Protein AF-A0A7U9T1R0-F1 (afdb_monomer_lite)

Foldseek 3Di:
DPDCPPAAEDAAEQEAQVVLVVCCVPCPPVHVYYHRYNHAYPVRC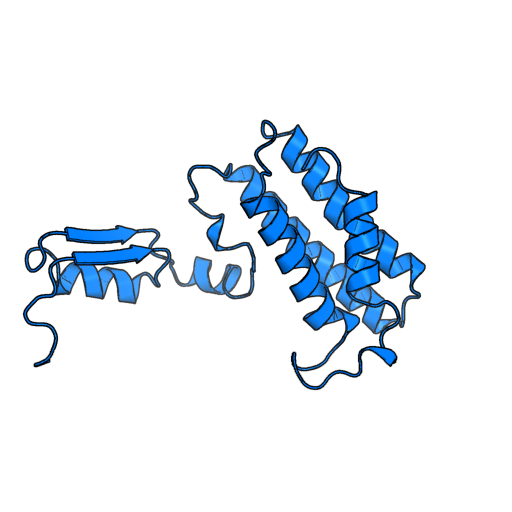VLPVPPLLSVLCPDPLHPNVLSVQLSVLLVVLLVLLQVCVVVVHAPVSNLVSLLVSLVSVQVSCVVPVNSCDPVNVVSSLVSVVSSCVVRFQPDDPPDGDQVPGNDHSVVSVVSSVVRHDPD

Structure (mmCIF, N/CA/C/O backbone):
data_AF-A0A7U9T1R0-F1
#
_entry.id   AF-A0A7U9T1R0-F1
#
loop_
_atom_site.group_PDB
_atom_site.id
_atom_site.type_symbol
_atom_site.label_atom_id
_atom_site.label_alt_id
_atom_site.label_comp_id
_atom_site.label_asym_id
_atom_site.label_entity_id
_atom_site.label_seq_id
_atom_site.pdbx_PDB_ins_code
_atom_site.Cartn_x
_atom_site.Cartn_y
_atom_site.Cartn_z
_atom_site.occupancy
_atom_site.B_iso_or_equiv
_atom_site.auth_seq_id
_atom_site.auth_comp_id
_atom_site.auth_asym_id
_atom_site.auth_atom_id
_atom_site.pdbx_PDB_model_num
ATOM 1 N N . MET A 1 1 ? -4.076 -14.160 36.388 1.00 47.41 1 MET A N 1
ATOM 2 C CA . MET A 1 1 ? -3.683 -12.812 35.921 1.00 47.41 1 MET A CA 1
ATOM 3 C C . MET A 1 1 ? -3.432 -11.933 37.137 1.00 47.41 1 MET A C 1
ATOM 5 O O . MET A 1 1 ? -4.087 -10.920 37.335 1.00 47.41 1 MET A O 1
ATOM 9 N N . GLU A 1 2 ? -2.493 -12.365 37.973 1.00 50.97 2 GLU A N 1
ATOM 10 C CA . GLU A 1 2 ? -1.798 -11.488 38.911 1.00 50.97 2 GLU A CA 1
ATOM 11 C C . GLU A 1 2 ? -0.694 -10.821 38.081 1.00 50.97 2 GLU A C 1
ATOM 13 O O . GLU A 1 2 ? 0.053 -11.536 37.415 1.00 50.97 2 GLU A O 1
ATOM 18 N N . GLY A 1 3 ? -0.642 -9.488 38.005 1.00 66.12 3 GLY A N 1
ATOM 19 C CA . GLY A 1 3 ? 0.483 -8.823 37.329 1.00 66.12 3 GLY A CA 1
ATOM 20 C C . GLY A 1 3 ? 0.263 -7.397 36.831 1.00 66.12 3 GLY A C 1
ATOM 21 O O . GLY A 1 3 ? 1.238 -6.699 36.601 1.00 66.12 3 GLY A O 1
ATOM 22 N N . LEU A 1 4 ? -0.981 -6.932 36.686 1.00 79.56 4 LEU A N 1
ATOM 23 C CA . LEU A 1 4 ? -1.275 -5.592 36.156 1.00 79.56 4 LEU A CA 1
ATOM 24 C C . LEU A 1 4 ? -2.296 -4.855 37.036 1.00 79.56 4 LEU A C 1
ATOM 26 O O . LEU A 1 4 ? -3.337 -4.414 36.559 1.00 79.56 4 LEU A O 1
ATOM 30 N N . GLN A 1 5 ? -2.022 -4.768 38.343 1.00 79.62 5 GLN A N 1
ATOM 31 C CA . GLN A 1 5 ? -2.931 -4.142 39.321 1.00 79.62 5 GLN A CA 1
ATOM 32 C C . GLN A 1 5 ? -3.170 -2.645 39.055 1.00 79.62 5 GLN A C 1
ATOM 34 O O . GLN A 1 5 ? -4.224 -2.130 39.407 1.00 79.62 5 GLN A O 1
ATOM 39 N N . GLU A 1 6 ? -2.235 -1.985 38.368 1.00 88.44 6 GLU A N 1
ATOM 40 C CA . GLU A 1 6 ? -2.309 -0.560 38.022 1.00 88.44 6 GLU A CA 1
ATOM 41 C C . GLU A 1 6 ? -2.689 -0.298 36.556 1.00 88.44 6 GLU A C 1
ATOM 43 O O . GLU A 1 6 ? -2.543 0.822 36.071 1.00 88.44 6 GLU A O 1
ATOM 48 N N . LEU A 1 7 ? -3.165 -1.304 35.809 1.00 90.44 7 LEU A N 1
ATOM 49 C CA . LEU A 1 7 ? -3.621 -1.072 34.437 1.00 90.44 7 LEU A CA 1
ATOM 50 C C . LEU A 1 7 ? -4.899 -0.227 34.450 1.00 90.44 7 LEU A C 1
ATOM 52 O O . LEU A 1 7 ? -5.969 -0.709 34.817 1.00 90.44 7 LEU A O 1
ATOM 56 N N . ARG A 1 8 ? -4.776 1.033 34.031 1.00 92.81 8 ARG A N 1
ATOM 57 C CA . ARG A 1 8 ? -5.892 1.986 33.938 1.00 92.81 8 ARG A CA 1
ATOM 58 C C . ARG A 1 8 ? -6.450 2.116 32.533 1.00 92.81 8 ARG A C 1
ATOM 60 O O . ARG A 1 8 ? -7.628 2.414 32.380 1.00 92.81 8 ARG A O 1
ATOM 67 N N . GLU A 1 9 ? -5.625 1.894 31.515 1.00 94.81 9 GLU A N 1
ATOM 68 C CA . GLU A 1 9 ? -5.988 2.208 30.139 1.00 94.81 9 GLU A CA 1
ATOM 69 C C . GLU A 1 9 ? -5.506 1.143 29.158 1.00 94.81 9 GLU A C 1
ATOM 71 O O . GLU A 1 9 ? -4.419 0.587 29.304 1.00 94.81 9 GLU A O 1
ATOM 76 N N . LEU A 1 10 ? -6.326 0.876 28.144 1.00 94.50 10 LEU A N 1
ATOM 77 C CA . LEU A 1 10 ? -5.974 0.056 26.991 1.00 94.50 10 LEU A CA 1
ATOM 78 C C . LEU A 1 10 ? -6.423 0.761 25.715 1.00 94.50 10 LEU A C 1
ATOM 80 O O . LEU A 1 10 ? -7.573 1.202 25.627 1.00 94.50 10 LEU A O 1
ATOM 84 N N . ASP A 1 11 ? -5.532 0.803 24.730 1.00 95.06 11 ASP A N 1
ATOM 85 C CA . ASP A 1 11 ? -5.816 1.289 23.386 1.00 95.06 11 ASP A CA 1
ATOM 86 C C . ASP A 1 11 ? -5.390 0.239 22.362 1.00 95.06 11 ASP A C 1
ATOM 88 O O . ASP A 1 11 ? -4.271 -0.276 22.401 1.00 95.06 11 ASP A O 1
ATOM 92 N N . PHE A 1 12 ? -6.324 -0.128 21.495 1.00 95.38 12 PHE A N 1
ATOM 93 C CA . PHE A 1 12 ? -6.137 -1.119 20.453 1.00 95.38 12 PHE A CA 1
ATOM 94 C C . PHE A 1 12 ? -6.740 -0.598 19.161 1.00 95.38 12 PHE A C 1
ATOM 96 O O . PHE A 1 12 ? -7.958 -0.441 19.058 1.00 95.38 12 PHE A O 1
ATOM 103 N N . ASP A 1 13 ? -5.892 -0.453 18.155 1.00 92.69 13 ASP A N 1
ATOM 104 C CA . ASP A 1 13 ? -6.306 -0.088 16.813 1.00 92.69 13 ASP A CA 1
ATOM 105 C C . ASP A 1 13 ? -6.116 -1.248 15.828 1.00 92.69 13 ASP A C 1
ATOM 107 O O . ASP A 1 13 ? -5.230 -2.090 15.988 1.00 92.69 13 ASP A O 1
ATOM 111 N N . SER A 1 14 ? -6.976 -1.307 14.809 1.00 92.50 14 SER A N 1
ATOM 112 C CA . SER A 1 14 ? -6.876 -2.246 13.684 1.00 92.50 14 SER A CA 1
ATOM 113 C C . SER A 1 14 ? -6.782 -3.727 14.098 1.00 92.50 14 SER A C 1
ATOM 115 O O . SER A 1 14 ? -6.029 -4.522 13.531 1.00 92.50 14 SER A O 1
ATOM 117 N N . VAL A 1 15 ? -7.570 -4.134 15.099 1.00 93.44 15 VAL A N 1
ATOM 118 C CA . VAL A 1 15 ? -7.552 -5.508 15.633 1.00 93.44 15 VAL A CA 1
ATOM 119 C C . VAL A 1 15 ? -8.561 -6.434 14.944 1.00 93.44 15 VAL A C 1
ATOM 121 O O . VAL A 1 15 ? -9.637 -5.979 14.541 1.00 93.44 15 VAL A O 1
ATOM 124 N N . PRO A 1 16 ? -8.299 -7.758 14.873 1.00 95.75 16 PRO A N 1
ATOM 125 C CA . PRO A 1 16 ? -9.296 -8.727 14.428 1.00 95.75 16 PRO A CA 1
ATOM 126 C C . PRO A 1 16 ? -10.601 -8.588 15.213 1.00 95.75 16 PRO A C 1
ATOM 128 O O . PRO A 1 16 ? -10.599 -8.479 16.443 1.00 95.75 16 PRO A O 1
ATOM 131 N N . LYS A 1 17 ? -11.731 -8.604 14.506 1.00 96.88 17 LYS A N 1
ATOM 132 C CA . LYS A 1 17 ? -13.056 -8.313 15.064 1.00 96.88 17 LYS A CA 1
ATOM 133 C C . LYS A 1 17 ? -13.381 -9.190 16.266 1.00 96.88 17 LYS A C 1
ATOM 135 O O . LYS A 1 17 ? -13.875 -8.683 17.269 1.00 96.88 17 LYS A O 1
ATOM 140 N N . GLU A 1 18 ? -13.088 -10.483 16.197 1.00 96.62 18 GLU A N 1
ATOM 141 C CA . GLU A 1 18 ? -13.317 -11.419 17.295 1.00 96.62 18 GLU A CA 1
ATOM 142 C C . GLU A 1 18 ? -12.493 -11.051 18.540 1.00 96.62 18 GLU A C 1
ATOM 144 O O . GLU A 1 18 ? -13.038 -11.022 19.645 1.00 96.62 18 GLU A O 1
ATOM 149 N N . ALA A 1 19 ? -11.217 -10.691 18.363 1.00 96.00 19 ALA A N 1
ATOM 150 C CA . ALA A 1 19 ? -10.345 -10.246 19.449 1.00 96.00 19 ALA A CA 1
ATOM 151 C C . ALA A 1 19 ? -10.816 -8.912 20.048 1.00 96.00 19 ALA A C 1
ATOM 153 O O . ALA A 1 19 ? -10.921 -8.778 21.266 1.00 96.00 19 ALA A O 1
ATOM 154 N N . GLY A 1 20 ? -11.186 -7.939 19.216 1.00 96.75 20 GLY A N 1
ATOM 155 C CA . GLY A 1 20 ? -11.676 -6.653 19.703 1.00 96.75 20 GLY A CA 1
ATOM 156 C C . GLY A 1 20 ? -13.032 -6.744 20.412 1.00 96.75 20 GLY A C 1
ATOM 157 O O . GLY A 1 20 ? -13.245 -6.088 21.432 1.00 96.75 20 GLY A O 1
ATOM 158 N N . LEU A 1 21 ? -13.944 -7.606 19.949 1.00 97.31 21 LEU A N 1
ATOM 159 C CA . LEU A 1 21 ? -15.196 -7.891 20.662 1.00 97.31 21 LEU A CA 1
ATOM 160 C C . LEU A 1 21 ? -14.942 -8.598 21.996 1.00 97.31 21 LEU A C 1
ATOM 162 O O . LEU A 1 21 ? -15.602 -8.282 22.989 1.00 97.31 21 LEU A O 1
ATOM 166 N N . TYR A 1 22 ? -13.969 -9.511 22.042 1.00 96.69 22 TYR A N 1
ATOM 167 C CA . TYR A 1 22 ? -13.518 -10.114 23.290 1.00 96.69 22 TYR A CA 1
ATOM 168 C C . TYR A 1 22 ? -12.997 -9.041 24.256 1.00 96.69 22 TYR A C 1
ATOM 170 O O . TYR A 1 22 ? -13.457 -8.995 25.397 1.00 96.69 22 TYR A O 1
ATOM 178 N N . LEU A 1 23 ? -12.125 -8.133 23.807 1.00 94.88 23 LEU A N 1
ATOM 179 C CA . LEU A 1 23 ? -11.596 -7.041 24.630 1.00 94.88 23 LEU A CA 1
ATOM 180 C C . LEU A 1 23 ? -12.720 -6.154 25.181 1.00 94.88 23 LEU A C 1
ATOM 182 O O . LEU A 1 23 ? -12.820 -5.970 26.395 1.00 94.88 23 LEU A O 1
ATOM 186 N N . LYS A 1 24 ? -13.631 -5.693 24.313 1.00 95.31 24 LYS A N 1
ATOM 187 C CA . LYS A 1 24 ? -14.799 -4.892 24.717 1.00 95.31 24 LYS A CA 1
ATOM 188 C C . LYS A 1 24 ? -15.661 -5.620 25.747 1.00 95.31 24 LYS A C 1
ATOM 190 O O . LYS A 1 24 ? -16.091 -5.007 26.717 1.00 95.31 24 LYS A O 1
ATOM 195 N N . LYS A 1 25 ? -15.906 -6.922 25.579 1.00 95.81 25 LYS A N 1
ATOM 196 C CA . LYS A 1 25 ? -16.718 -7.706 26.522 1.00 95.81 25 LYS A CA 1
ATOM 197 C C . LYS A 1 25 ? -16.049 -7.858 27.892 1.00 95.81 25 LYS A C 1
ATOM 199 O O . LYS A 1 25 ? -16.746 -7.830 28.901 1.00 95.81 25 LYS A O 1
ATOM 204 N N . HIS A 1 26 ? -14.732 -8.050 27.931 1.00 92.94 26 HIS A N 1
ATOM 205 C CA . HIS A 1 26 ? -14.025 -8.396 29.167 1.00 92.94 26 HIS A CA 1
ATOM 206 C C . HIS A 1 26 ? -13.529 -7.185 29.958 1.00 92.94 26 HIS A C 1
ATOM 208 O O . HIS A 1 26 ? -13.426 -7.291 31.177 1.00 92.94 26 HIS A O 1
ATOM 214 N N . TRP A 1 27 ? -13.247 -6.058 29.300 1.00 91.62 27 TRP A N 1
ATOM 215 C CA . TRP A 1 27 ? -12.590 -4.903 29.926 1.00 91.62 27 TRP A CA 1
ATOM 216 C C . TRP A 1 27 ? -13.464 -3.653 30.030 1.00 91.62 27 TRP A C 1
ATOM 218 O O . TRP A 1 27 ? -13.114 -2.722 30.754 1.00 91.62 27 TRP A O 1
ATOM 228 N N . LYS A 1 28 ? -14.621 -3.613 29.356 1.00 90.50 28 LYS A N 1
ATOM 229 C CA . LYS A 1 28 ? -15.542 -2.475 29.462 1.00 90.50 28 LYS A CA 1
ATOM 230 C C . LYS A 1 28 ? -15.982 -2.275 30.916 1.00 90.50 28 LYS A C 1
ATOM 232 O O . LYS A 1 28 ? -16.495 -3.199 31.543 1.00 90.50 28 LYS A O 1
ATOM 237 N N . GLY A 1 29 ? -15.785 -1.059 31.427 1.00 90.69 29 GLY A N 1
ATOM 238 C CA . GLY A 1 29 ? -16.102 -0.685 32.809 1.00 90.69 29 GLY A CA 1
ATOM 239 C C . GLY A 1 29 ? -15.108 -1.188 33.864 1.00 90.69 29 GLY A C 1
ATOM 240 O O . GLY A 1 29 ? -15.390 -1.051 35.048 1.00 90.69 29 GLY A O 1
ATOM 241 N N . ARG A 1 30 ? -13.974 -1.782 33.458 1.00 91.44 30 ARG A N 1
ATOM 242 C CA . ARG A 1 30 ? -12.892 -2.230 34.360 1.00 91.44 30 ARG A CA 1
ATOM 243 C C . ARG A 1 30 ? -11.630 -1.367 34.288 1.00 91.44 30 ARG A C 1
ATOM 245 O O . ARG A 1 30 ? -10.691 -1.621 35.030 1.00 91.44 30 ARG A O 1
ATOM 252 N N . LEU A 1 31 ? -11.610 -0.417 33.361 1.00 92.38 31 LEU A N 1
ATOM 253 C CA . LEU A 1 31 ? -10.507 0.482 33.049 1.00 92.38 31 LEU A CA 1
ATOM 254 C C . LEU A 1 31 ? -11.056 1.906 33.028 1.00 92.38 31 LEU A C 1
ATOM 256 O O . LEU A 1 31 ? -12.227 2.098 32.682 1.00 92.38 31 LEU A O 1
ATOM 260 N N . ASP A 1 32 ? -10.206 2.878 33.333 1.00 94.75 32 ASP A N 1
ATOM 261 C CA . ASP A 1 32 ? -10.521 4.300 33.207 1.00 94.75 32 ASP A CA 1
ATOM 262 C C . ASP A 1 32 ? -10.746 4.653 31.728 1.00 94.75 32 ASP A C 1
ATOM 264 O O . ASP A 1 32 ? -11.680 5.384 31.390 1.00 94.75 32 ASP A O 1
ATOM 268 N N . ARG A 1 33 ? -9.958 4.046 30.823 1.00 95.00 33 ARG A N 1
ATOM 269 C CA . ARG A 1 33 ? -10.129 4.176 29.370 1.00 95.00 33 ARG A CA 1
ATOM 270 C C . ARG A 1 33 ? -9.955 2.847 28.641 1.00 95.00 33 ARG A C 1
ATOM 272 O O . ARG A 1 33 ? -8.966 2.143 28.810 1.00 95.00 33 ARG A O 1
ATOM 279 N N . LEU A 1 34 ? -10.911 2.528 27.774 1.00 95.75 34 LEU A N 1
ATOM 280 C CA . LEU A 1 34 ? -10.807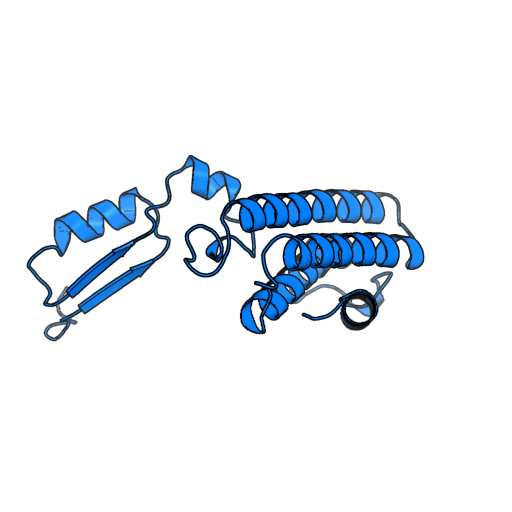 1.421 26.826 1.00 95.75 34 LEU A CA 1
ATOM 281 C C . LEU A 1 34 ? -11.140 1.927 25.424 1.00 95.75 34 LEU A C 1
ATOM 283 O O . LEU A 1 34 ? -12.305 2.201 25.130 1.00 95.75 34 LEU A O 1
ATOM 287 N N . SER A 1 35 ? -10.126 1.995 24.569 1.00 95.75 35 SER A N 1
ATOM 288 C CA . SER A 1 35 ? -10.265 2.250 23.140 1.00 95.75 35 SER A CA 1
ATOM 289 C C . SER A 1 35 ? -10.020 0.954 22.372 1.00 95.75 35 SER A C 1
ATOM 291 O O . SER A 1 35 ? -9.050 0.238 22.607 1.00 95.75 35 SER A O 1
ATOM 293 N N . VAL A 1 36 ? -10.977 0.599 21.515 1.00 95.88 36 VAL A N 1
ATOM 294 C CA . VAL A 1 36 ? -10.867 -0.540 20.598 1.00 95.88 36 VAL A CA 1
ATOM 295 C C . VAL A 1 36 ? -11.547 -0.143 19.289 1.00 95.88 36 VAL A C 1
ATOM 297 O O . VAL A 1 36 ? -12.784 -0.229 19.159 1.00 95.88 36 VAL A O 1
ATOM 300 N N . THR A 1 37 ? -10.736 0.313 18.345 1.00 92.81 37 THR A N 1
ATOM 301 C CA . THR A 1 37 ? -11.121 0.912 17.062 1.00 92.81 37 THR A CA 1
ATOM 302 C C . THR A 1 37 ? -10.769 -0.006 15.892 1.00 92.81 37 THR A C 1
ATOM 304 O O . THR A 1 37 ? -10.106 -1.030 16.055 1.00 92.81 37 THR A O 1
ATOM 307 N N . HIS A 1 38 ? -11.331 0.299 14.718 1.00 92.12 38 HIS A N 1
ATOM 308 C CA . HIS A 1 38 ? -11.064 -0.409 13.461 1.00 92.12 38 HIS A CA 1
ATOM 309 C C . HIS A 1 38 ? -11.119 -1.946 13.560 1.00 92.12 38 HIS A C 1
ATOM 311 O O . HIS A 1 38 ? -10.178 -2.652 13.208 1.00 92.12 38 HIS A O 1
ATOM 317 N N . LEU A 1 39 ? -12.251 -2.489 14.029 1.00 95.50 39 LEU A N 1
ATOM 318 C CA . LEU A 1 39 ? -12.459 -3.940 14.106 1.00 95.50 39 LEU A CA 1
ATOM 319 C C . LEU A 1 39 ? -12.435 -4.577 12.707 1.00 95.50 39 LEU A C 1
ATOM 321 O O . LEU A 1 39 ? -13.377 -4.415 11.930 1.00 95.50 39 LEU A O 1
ATOM 325 N N . ARG A 1 40 ? -11.387 -5.348 12.413 1.00 95.62 40 ARG A N 1
ATOM 326 C CA . ARG A 1 40 ? -11.145 -5.959 11.101 1.00 95.62 40 ARG A CA 1
ATOM 327 C C . ARG A 1 40 ? -11.801 -7.329 10.998 1.00 95.62 40 ARG A C 1
ATOM 329 O O . ARG A 1 40 ? -11.466 -8.245 11.747 1.00 95.62 40 ARG A O 1
ATOM 336 N N . ASP A 1 41 ? -12.757 -7.483 10.088 1.00 96.25 41 ASP A N 1
ATOM 337 C CA . ASP A 1 41 ? -13.378 -8.784 9.836 1.00 96.25 41 ASP A CA 1
ATOM 338 C C . ASP A 1 41 ? -12.487 -9.713 8.990 1.00 96.25 41 ASP A C 1
ATOM 340 O O . ASP A 1 41 ? -11.431 -9.327 8.485 1.00 96.25 41 ASP A O 1
ATOM 344 N N . LYS A 1 42 ? -12.920 -10.968 8.826 1.00 95.50 42 LYS A N 1
ATOM 345 C CA . LYS A 1 42 ? -12.175 -11.981 8.063 1.00 95.50 42 LYS A CA 1
ATOM 346 C C . LYS A 1 42 ? -11.962 -11.601 6.595 1.00 95.50 42 LYS A C 1
ATOM 348 O O . LYS A 1 42 ? -10.941 -11.980 6.025 1.00 95.50 42 LYS A O 1
ATOM 353 N N . GLY A 1 43 ? -12.914 -10.892 5.985 1.00 94.50 43 GLY A N 1
ATOM 354 C CA . GLY A 1 43 ? -12.801 -10.436 4.601 1.00 94.50 43 GLY A CA 1
ATOM 355 C C . GLY A 1 43 ? -11.716 -9.374 4.476 1.00 94.50 43 GLY A C 1
ATOM 356 O O . GLY A 1 43 ? -10.812 -9.507 3.655 1.00 94.50 43 GLY A O 1
ATOM 357 N N . TRP A 1 44 ? -11.743 -8.385 5.370 1.00 94.56 44 TRP A N 1
ATOM 358 C CA . TRP A 1 44 ? -10.721 -7.353 5.444 1.00 94.56 44 TRP A CA 1
ATOM 359 C C . TRP A 1 44 ? -9.333 -7.944 5.684 1.00 94.56 44 TRP A C 1
ATOM 361 O O . TRP A 1 44 ? -8.397 -7.589 4.971 1.00 94.56 44 TRP A O 1
ATOM 371 N N . LEU A 1 45 ? -9.198 -8.861 6.647 1.00 94.19 45 LEU A N 1
ATOM 372 C CA . LEU A 1 45 ? -7.915 -9.482 6.984 1.00 94.19 45 LEU A CA 1
ATOM 373 C C . LEU A 1 45 ? -7.330 -10.220 5.780 1.00 94.19 45 LEU A C 1
ATOM 375 O O . LEU A 1 45 ? -6.195 -9.953 5.403 1.00 94.19 45 LEU A O 1
ATOM 379 N N . ARG A 1 46 ? -8.117 -11.070 5.111 1.00 92.94 46 ARG A N 1
ATOM 380 C CA . ARG A 1 46 ? -7.673 -11.775 3.898 1.00 92.94 46 ARG A CA 1
ATOM 381 C C . ARG A 1 46 ? -7.174 -10.814 2.818 1.00 92.94 46 ARG A C 1
ATOM 383 O O . ARG A 1 46 ? -6.203 -11.107 2.130 1.00 92.94 46 ARG A O 1
ATOM 390 N N . ASP A 1 47 ? -7.838 -9.675 2.665 1.00 89.88 47 ASP A N 1
ATOM 391 C CA . ASP A 1 47 ? -7.569 -8.759 1.564 1.00 89.88 47 ASP A CA 1
ATOM 392 C C . ASP A 1 47 ? -6.445 -7.746 1.858 1.00 89.88 47 ASP A C 1
ATOM 394 O O . ASP A 1 47 ? -6.033 -7.045 0.922 1.00 89.88 47 ASP A O 1
ATOM 398 N N . ASN A 1 48 ? -5.994 -7.634 3.117 1.00 92.44 48 ASN A N 1
ATOM 399 C CA . ASN A 1 48 ? -5.075 -6.590 3.595 1.00 92.44 48 ASN A CA 1
ATOM 400 C C . ASN A 1 48 ? -3.911 -7.081 4.470 1.00 92.44 48 ASN A C 1
ATOM 402 O O . ASN A 1 48 ? -3.051 -6.262 4.778 1.00 92.44 48 ASN A O 1
ATOM 406 N N . LEU A 1 49 ? -3.850 -8.358 4.870 1.00 89.38 49 LEU A N 1
ATOM 407 C CA . LEU A 1 49 ? -2.788 -8.862 5.758 1.00 89.38 49 LEU A CA 1
ATOM 408 C C . LEU A 1 49 ? -1.386 -8.570 5.203 1.00 89.38 49 LEU A C 1
ATOM 410 O O . LEU A 1 49 ? -0.529 -8.068 5.920 1.00 89.38 49 LEU A O 1
ATOM 414 N N . GLU A 1 50 ? -1.220 -8.791 3.900 1.00 88.81 50 GLU A N 1
ATOM 415 C CA . GLU A 1 50 ? 0.027 -8.564 3.162 1.00 88.81 50 GLU A CA 1
ATOM 416 C C . GLU A 1 50 ? 0.106 -7.168 2.521 1.00 88.81 50 GLU A C 1
ATOM 418 O O . GLU A 1 50 ? 0.984 -6.907 1.705 1.00 88.81 50 GLU A O 1
ATOM 423 N N . ASN A 1 51 ? -0.845 -6.270 2.805 1.00 93.75 51 ASN A N 1
ATOM 424 C CA . ASN A 1 51 ? -0.790 -4.902 2.299 1.00 93.75 51 ASN A CA 1
ATOM 425 C C . ASN A 1 51 ? 0.045 -4.045 3.270 1.00 93.75 51 ASN A C 1
ATOM 427 O O . ASN A 1 51 ? -0.397 -3.835 4.409 1.00 93.75 51 ASN A O 1
ATOM 431 N N . PRO A 1 52 ? 1.218 -3.526 2.862 1.00 95.94 52 PRO A N 1
ATOM 432 C CA . PRO A 1 52 ? 2.019 -2.659 3.722 1.00 95.94 52 PRO A CA 1
ATOM 433 C C . PRO A 1 52 ? 1.297 -1.348 4.051 1.00 95.94 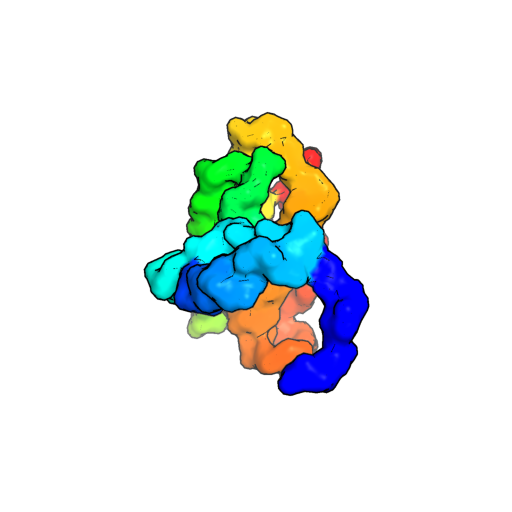52 PRO A C 1
ATOM 435 O O . PRO A 1 52 ? 1.485 -0.831 5.139 1.00 95.94 52 PRO A O 1
ATOM 438 N N . LEU A 1 53 ? 0.384 -0.884 3.188 1.00 97.00 53 LEU A N 1
ATOM 439 C CA . LEU A 1 53 ? -0.387 0.351 3.381 1.00 97.00 53 LEU A CA 1
ATOM 440 C C . LEU A 1 53 ? -1.703 0.136 4.149 1.00 97.00 53 LEU A C 1
ATOM 442 O O . LEU A 1 53 ? -2.597 0.974 4.106 1.00 97.00 53 LEU A O 1
ATOM 446 N N . ARG A 1 54 ? -1.913 -1.021 4.792 1.00 95.31 54 ARG A N 1
ATOM 447 C CA . ARG A 1 54 ? -3.212 -1.366 5.411 1.00 95.31 54 ARG A CA 1
ATOM 448 C C . ARG A 1 54 ? -3.645 -0.416 6.533 1.00 95.31 54 ARG A C 1
ATOM 450 O O . ARG A 1 54 ? -4.836 -0.365 6.829 1.00 95.31 54 ARG A O 1
ATOM 457 N N . HIS A 1 55 ? -2.706 0.278 7.177 1.00 94.44 55 HIS A N 1
ATOM 458 C CA . HIS A 1 55 ? -2.982 1.249 8.241 1.00 94.44 55 HIS A CA 1
ATOM 459 C C . HIS A 1 55 ? -3.559 2.563 7.713 1.00 94.44 55 HIS A C 1
ATOM 461 O O . HIS A 1 55 ? -4.164 3.295 8.483 1.00 94.44 55 HIS A O 1
ATOM 467 N N . TRP A 1 56 ? -3.473 2.821 6.406 1.00 96.19 56 TRP A N 1
ATOM 468 C CA . TRP A 1 56 ? -4.161 3.951 5.780 1.00 96.19 56 TRP A CA 1
ATOM 469 C C . TRP A 1 56 ? -5.687 3.789 5.789 1.00 96.19 56 TRP A C 1
ATOM 471 O O . TRP A 1 56 ? -6.425 4.762 5.654 1.00 96.19 56 TRP A O 1
ATOM 481 N N . ASP A 1 57 ? -6.191 2.562 5.945 1.00 94.81 57 ASP A N 1
ATOM 482 C CA . ASP A 1 57 ? -7.626 2.304 5.964 1.00 94.81 57 ASP A CA 1
ATOM 483 C C 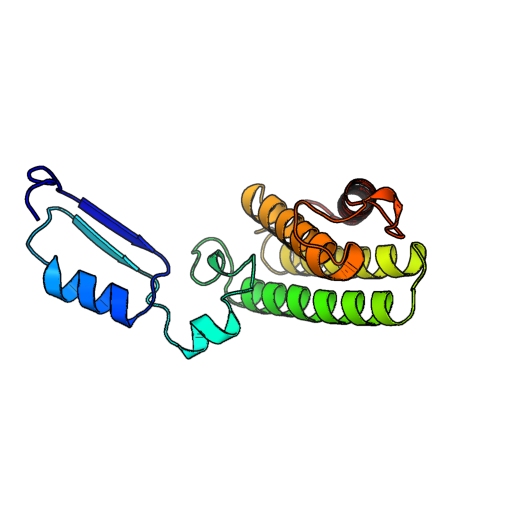. ASP A 1 57 ? -8.287 2.805 7.252 1.00 94.81 57 ASP A C 1
ATOM 485 O O . ASP A 1 57 ? -8.162 2.171 8.302 1.00 94.81 57 ASP A O 1
ATOM 489 N N . GLY A 1 58 ? -9.053 3.889 7.161 1.00 91.25 58 GLY A N 1
ATOM 490 C CA . GLY A 1 58 ? -9.685 4.521 8.323 1.00 91.25 58 GLY A CA 1
ATOM 491 C C . GLY A 1 58 ? -8.792 5.538 9.036 1.00 91.25 58 GLY A C 1
ATOM 492 O O . GLY A 1 58 ? -9.175 6.029 10.093 1.00 91.25 58 GLY A O 1
ATOM 493 N N . ASN A 1 59 ? -7.634 5.879 8.461 1.00 93.06 59 ASN A N 1
ATOM 494 C CA . ASN A 1 59 ? -6.875 7.048 8.889 1.00 93.06 59 ASN A CA 1
ATOM 495 C C . ASN A 1 59 ? -7.642 8.322 8.477 1.00 93.06 59 ASN A C 1
ATOM 497 O O . ASN A 1 59 ? -8.053 8.450 7.325 1.00 93.06 59 ASN A O 1
ATOM 501 N N . GLU A 1 60 ? -7.855 9.247 9.416 1.00 91.44 60 GLU A N 1
ATOM 502 C CA . GLU A 1 60 ? -8.609 10.490 9.190 1.00 91.44 60 GLU A CA 1
ATOM 503 C C . GLU A 1 60 ? -7.912 11.451 8.216 1.00 91.44 60 GLU A C 1
ATOM 505 O O . GLU A 1 60 ? -8.583 12.235 7.547 1.00 91.44 60 GLU A O 1
ATOM 510 N N . PHE A 1 61 ? -6.583 11.370 8.116 1.00 93.88 61 PHE A N 1
ATOM 511 C CA . PHE A 1 61 ? -5.772 12.189 7.221 1.00 93.88 61 PHE A CA 1
ATOM 512 C C . PHE A 1 61 ? -5.795 11.682 5.773 1.00 93.88 61 PHE A C 1
ATOM 514 O O . PHE A 1 61 ? -5.641 12.456 4.834 1.00 93.88 61 PHE A O 1
ATOM 521 N N . ILE A 1 62 ? -6.039 10.383 5.572 1.00 96.25 62 ILE A N 1
ATOM 522 C CA . ILE A 1 62 ? -5.893 9.740 4.266 1.00 96.25 62 ILE A CA 1
ATOM 523 C C . ILE A 1 62 ? -7.267 9.529 3.631 1.00 96.25 62 ILE A C 1
ATOM 525 O O . ILE A 1 62 ? -8.073 8.738 4.133 1.00 96.25 62 ILE A O 1
ATOM 529 N N . PRO A 1 63 ? -7.555 10.151 2.473 1.00 96.56 63 PRO A N 1
ATOM 530 C CA . PRO A 1 63 ? -8.838 9.958 1.817 1.00 96.56 63 PRO A CA 1
ATOM 531 C C . PRO A 1 63 ? -9.071 8.488 1.456 1.00 96.56 63 PRO A C 1
ATOM 533 O O . PRO A 1 63 ? -8.245 7.842 0.809 1.00 96.56 63 PRO A O 1
ATOM 536 N N . GLU A 1 64 ? -10.247 7.953 1.794 1.00 95.62 64 GLU A N 1
ATOM 537 C CA . GLU A 1 64 ? -10.565 6.532 1.582 1.00 95.62 64 GLU A CA 1
ATOM 538 C C . GLU A 1 64 ? -10.376 6.101 0.112 1.00 95.62 64 GLU A C 1
ATOM 540 O O . GLU A 1 64 ? -9.887 5.011 -0.197 1.00 95.62 64 GLU A O 1
ATOM 545 N N . ALA A 1 65 ? -10.738 6.978 -0.828 1.00 96.94 65 ALA A N 1
ATOM 546 C CA . ALA A 1 65 ? -10.564 6.730 -2.254 1.00 96.94 65 ALA A CA 1
ATOM 547 C C . ALA A 1 65 ? -9.083 6.724 -2.687 1.00 96.94 65 ALA A C 1
ATOM 549 O O . ALA A 1 65 ? -8.715 5.949 -3.581 1.00 96.94 65 ALA A O 1
ATOM 550 N N . ALA A 1 66 ? -8.235 7.524 -2.031 1.00 97.31 66 ALA A N 1
ATOM 551 C CA . ALA A 1 66 ? -6.789 7.492 -2.222 1.00 97.31 66 ALA A CA 1
ATOM 552 C C . ALA A 1 66 ? -6.225 6.155 -1.734 1.00 97.31 66 ALA A C 1
ATOM 554 O O . ALA A 1 66 ? -5.568 5.460 -2.509 1.00 97.31 66 ALA A O 1
ATOM 555 N N . TYR A 1 67 ? -6.594 5.715 -0.525 1.00 97.06 67 TYR A N 1
ATOM 556 C CA . TYR A 1 67 ? -6.183 4.412 0.007 1.00 97.06 67 TYR A CA 1
ATOM 557 C C . TYR A 1 67 ? -6.585 3.245 -0.909 1.00 97.06 67 TYR A C 1
ATOM 559 O O . TYR A 1 67 ? -5.755 2.401 -1.259 1.00 97.06 67 TYR A O 1
ATOM 567 N N . ARG A 1 68 ? -7.844 3.199 -1.365 1.00 96.56 68 ARG A N 1
ATOM 568 C CA . ARG A 1 68 ? -8.311 2.150 -2.294 1.00 96.56 68 ARG A CA 1
ATOM 569 C C . ARG A 1 68 ? -7.466 2.105 -3.571 1.00 96.56 68 ARG A C 1
ATOM 571 O O . ARG A 1 68 ? -7.166 1.018 -4.073 1.00 96.56 68 ARG A O 1
ATOM 578 N N . SER A 1 69 ? -7.064 3.269 -4.076 1.00 97.81 69 SER A N 1
ATOM 579 C CA . SER A 1 69 ? -6.225 3.393 -5.269 1.00 97.81 69 SER A CA 1
ATOM 580 C C . SER A 1 69 ? -4.769 3.007 -4.997 1.00 97.81 69 SER A C 1
ATOM 582 O O . SER A 1 69 ? -4.188 2.277 -5.797 1.00 97.81 69 SER A O 1
ATOM 584 N N . ALA A 1 70 ? -4.209 3.399 -3.852 1.00 98.00 70 ALA A N 1
ATOM 585 C CA . ALA A 1 70 ? -2.868 3.025 -3.406 1.00 98.00 70 ALA A CA 1
ATOM 586 C C . ALA A 1 70 ? -2.740 1.505 -3.216 1.00 98.00 70 ALA A C 1
ATOM 588 O O . ALA A 1 70 ? -1.832 0.876 -3.759 1.00 98.00 70 ALA A O 1
ATOM 589 N N . LYS A 1 71 ? -3.725 0.875 -2.561 1.00 97.50 71 LYS A N 1
ATOM 590 C CA . LYS A 1 71 ? -3.821 -0.587 -2.429 1.00 97.50 71 LYS A CA 1
ATOM 591 C C . LYS A 1 71 ? -3.853 -1.285 -3.790 1.00 97.50 71 LYS A C 1
ATOM 593 O O . LYS A 1 71 ? -3.227 -2.332 -3.962 1.00 97.50 71 LYS A O 1
ATOM 598 N N . LYS A 1 72 ? -4.601 -0.742 -4.756 1.00 97.19 72 LYS A N 1
ATOM 599 C CA . LYS A 1 72 ? -4.645 -1.283 -6.120 1.00 97.19 72 LYS A CA 1
ATOM 600 C C . LYS A 1 72 ? -3.297 -1.115 -6.828 1.00 97.19 72 LYS A C 1
ATOM 602 O O . LYS A 1 72 ? -2.815 -2.088 -7.395 1.00 97.19 72 LYS A O 1
ATOM 607 N N . CYS A 1 73 ? -2.691 0.071 -6.744 1.00 98.38 73 CYS A N 1
ATOM 608 C CA . CYS A 1 73 ? -1.366 0.365 -7.291 1.00 98.38 73 CYS A CA 1
ATOM 609 C C . CYS A 1 73 ? -0.330 -0.648 -6.789 1.00 98.38 73 CYS A C 1
ATOM 611 O O . CYS A 1 73 ? 0.304 -1.321 -7.593 1.00 98.38 73 CYS A O 1
ATOM 613 N N . TYR A 1 74 ? -0.255 -0.860 -5.472 1.00 98.12 74 TYR A N 1
ATOM 614 C CA . TYR A 1 74 ? 0.642 -1.845 -4.868 1.00 98.12 74 TYR A CA 1
ATOM 615 C C . TYR A 1 74 ? 0.443 -3.261 -5.440 1.00 98.12 74 TYR A C 1
ATOM 617 O O . TYR A 1 74 ? 1.406 -3.913 -5.843 1.00 98.12 74 TYR A O 1
ATOM 625 N N . LYS A 1 75 ? -0.810 -3.734 -5.534 1.00 97.31 75 LYS A N 1
ATOM 626 C CA . LYS A 1 75 ? -1.124 -5.067 -6.085 1.00 97.31 75 LYS A CA 1
ATOM 627 C C . LYS A 1 75 ? -0.747 -5.200 -7.560 1.00 97.31 75 LYS A C 1
ATOM 629 O O . LYS A 1 75 ? -0.205 -6.232 -7.956 1.00 97.31 75 LYS A O 1
ATOM 634 N N . ASP A 1 76 ? -1.033 -4.179 -8.360 1.00 98.25 76 ASP A N 1
ATOM 635 C CA . ASP A 1 76 ? -0.720 -4.179 -9.787 1.00 98.25 76 ASP A CA 1
ATOM 636 C C . ASP A 1 76 ? 0.797 -4.142 -10.014 1.00 98.25 76 ASP A C 1
ATOM 638 O O . ASP A 1 76 ? 1.313 -4.915 -10.820 1.00 98.25 76 ASP A O 1
ATOM 642 N N . THR A 1 77 ? 1.528 -3.326 -9.252 1.00 98.56 77 THR A N 1
ATOM 643 C CA . THR A 1 77 ? 2.994 -3.265 -9.311 1.00 98.56 77 THR A CA 1
ATOM 644 C C . THR A 1 77 ? 3.625 -4.585 -8.883 1.00 98.56 77 THR A C 1
ATOM 646 O O . THR A 1 77 ? 4.511 -5.075 -9.580 1.00 98.56 77 THR A O 1
ATOM 649 N N . LYS A 1 78 ? 3.128 -5.227 -7.815 1.00 97.50 78 LYS A N 1
ATOM 650 C CA . LYS A 1 78 ? 3.574 -6.572 -7.412 1.00 97.50 78 LYS A CA 1
ATOM 651 C C . LYS A 1 78 ? 3.441 -7.579 -8.547 1.00 97.50 78 LYS A C 1
ATOM 653 O O . LYS A 1 78 ? 4.377 -8.326 -8.828 1.00 97.50 78 LYS A O 1
ATOM 658 N N . LYS A 1 79 ? 2.287 -7.583 -9.219 1.00 97.69 79 LYS A N 1
ATOM 659 C CA . LYS A 1 79 ? 2.036 -8.455 -10.368 1.00 97.69 79 LYS A CA 1
ATOM 660 C C . LYS A 1 79 ? 3.022 -8.172 -11.504 1.00 97.69 79 LYS A C 1
ATOM 662 O O . LYS A 1 79 ? 3.649 -9.108 -11.989 1.00 97.69 79 LYS A O 1
ATOM 667 N N . LEU A 1 80 ? 3.196 -6.904 -11.882 1.00 98.38 80 LEU A N 1
ATOM 668 C CA . LEU A 1 80 ? 4.110 -6.504 -12.957 1.00 98.38 80 LEU A CA 1
ATOM 669 C C . LEU A 1 80 ? 5.563 -6.885 -12.658 1.00 98.38 80 LEU A C 1
ATOM 671 O O . LEU A 1 80 ? 6.232 -7.429 -13.532 1.00 98.38 80 LEU A O 1
ATOM 675 N N . LEU A 1 81 ? 6.040 -6.645 -11.434 1.00 97.38 81 LEU A N 1
ATOM 676 C CA . LEU A 1 81 ? 7.394 -7.018 -11.022 1.00 97.38 81 LEU A CA 1
ATOM 677 C C . LEU A 1 81 ? 7.575 -8.538 -11.003 1.00 97.38 81 LEU A C 1
ATOM 679 O O . LEU A 1 81 ? 8.572 -9.035 -11.513 1.00 97.38 81 LEU A O 1
ATOM 683 N N . THR A 1 82 ? 6.598 -9.289 -10.491 1.00 96.19 82 THR A N 1
ATOM 684 C CA . THR A 1 82 ? 6.644 -10.762 -10.509 1.00 96.19 82 THR A CA 1
ATOM 685 C C . THR A 1 82 ? 6.728 -11.295 -11.943 1.00 96.19 82 THR A C 1
ATOM 687 O O . THR A 1 82 ? 7.565 -12.144 -12.246 1.00 96.19 82 THR A O 1
ATOM 690 N N . GLU A 1 83 ? 5.894 -10.775 -12.847 1.00 97.00 83 GLU A N 1
ATOM 691 C CA . GLU A 1 83 ? 5.903 -11.151 -14.264 1.00 97.00 83 GLU A CA 1
ATOM 692 C C . GLU A 1 83 ? 7.212 -10.751 -14.956 1.00 97.00 83 GLU A C 1
ATOM 694 O O . GLU A 1 83 ? 7.719 -11.517 -15.771 1.00 97.00 83 GLU A O 1
ATOM 699 N N . ALA A 1 84 ? 7.772 -9.580 -14.636 1.00 95.94 84 ALA A N 1
ATOM 700 C CA . ALA A 1 84 ? 9.060 -9.110 -15.145 1.00 95.94 84 ALA A CA 1
ATOM 701 C C . ALA A 1 84 ? 10.215 -10.017 -14.711 1.00 95.94 84 ALA A C 1
ATOM 703 O O . ALA A 1 84 ? 11.013 -10.457 -15.540 1.00 95.94 84 ALA A O 1
ATOM 704 N N . MET A 1 85 ? 10.257 -10.382 -13.435 1.00 93.06 85 MET A N 1
ATOM 705 C CA . MET A 1 85 ? 11.298 -11.256 -12.907 1.00 93.06 85 MET A CA 1
ATOM 706 C C . MET A 1 85 ? 11.168 -12.690 -13.434 1.00 93.06 85 MET A C 1
ATOM 708 O O . MET A 1 85 ? 12.175 -13.308 -13.772 1.00 93.06 85 MET A O 1
ATOM 712 N N . GLY A 1 86 ? 9.943 -13.194 -13.629 1.00 92.81 86 GLY A N 1
ATOM 713 C CA . GLY A 1 86 ? 9.695 -14.524 -14.204 1.00 92.81 86 GLY A CA 1
ATOM 714 C C . GLY A 1 86 ? 10.193 -14.706 -15.646 1.00 92.81 86 GLY A C 1
ATOM 715 O O . GLY A 1 86 ? 10.383 -15.834 -16.094 1.00 92.81 86 GLY A O 1
ATOM 716 N N . ARG A 1 87 ? 10.435 -13.608 -16.368 1.00 93.88 87 ARG A N 1
ATOM 717 C CA . ARG A 1 87 ? 10.984 -13.596 -17.735 1.00 93.88 87 ARG A CA 1
ATOM 718 C C . ARG A 1 87 ? 12.367 -12.948 -17.827 1.00 93.88 87 ARG A C 1
ATOM 720 O O . ARG A 1 87 ? 12.784 -12.601 -18.927 1.00 93.88 87 ARG A O 1
ATOM 727 N N . ALA A 1 88 ? 13.050 -12.796 -16.689 1.00 91.44 88 ALA A N 1
ATOM 728 C CA . ALA A 1 88 ? 14.378 -12.194 -16.592 1.00 91.44 88 ALA A CA 1
ATOM 729 C C . ALA A 1 88 ? 14.464 -10.810 -17.266 1.00 91.44 88 ALA A C 1
ATOM 731 O O . ALA A 1 88 ? 15.344 -10.561 -18.090 1.00 91.44 88 ALA A O 1
ATOM 732 N N . ALA A 1 89 ? 13.512 -9.928 -16.941 1.00 91.75 89 ALA A N 1
ATOM 733 C CA . ALA A 1 89 ? 13.516 -8.543 -17.394 1.00 91.75 89 ALA A CA 1
ATOM 734 C C . ALA A 1 89 ? 14.833 -7.836 -17.047 1.00 91.75 89 ALA A C 1
ATOM 736 O O . ALA A 1 89 ? 15.444 -8.091 -16.006 1.00 91.75 89 ALA A O 1
ATOM 737 N N . ASP A 1 90 ? 15.251 -6.928 -17.926 1.00 93.31 90 ASP A N 1
ATOM 738 C CA . ASP A 1 90 ? 16.427 -6.110 -17.681 1.00 93.31 90 ASP A CA 1
ATOM 739 C C . ASP A 1 90 ? 16.137 -4.977 -16.684 1.00 93.31 90 ASP A C 1
ATOM 741 O O . ASP A 1 90 ? 14.995 -4.682 -16.315 1.00 93.31 90 ASP A O 1
ATOM 745 N N . ARG A 1 91 ? 17.213 -4.316 -16.254 1.00 95.00 91 ARG A N 1
ATOM 746 C CA . ARG A 1 91 ? 17.162 -3.169 -15.347 1.00 95.00 91 ARG A CA 1
ATOM 747 C C . ARG A 1 91 ? 16.179 -2.092 -15.814 1.00 95.00 91 ARG A C 1
ATOM 749 O O . ARG A 1 91 ? 15.395 -1.598 -15.011 1.00 95.00 91 ARG A O 1
ATOM 756 N N . LYS A 1 92 ? 16.206 -1.728 -17.099 1.00 96.94 92 LYS A N 1
ATOM 757 C CA . LYS A 1 92 ? 15.428 -0.603 -17.641 1.00 96.94 92 LYS A CA 1
ATOM 758 C C . LYS A 1 92 ? 13.931 -0.848 -17.503 1.00 96.94 92 LYS A C 1
ATOM 760 O O . LYS A 1 92 ? 13.167 0.070 -17.215 1.00 96.94 92 LYS A O 1
ATOM 765 N N . GLU A 1 93 ? 13.503 -2.083 -17.713 1.00 97.31 93 GLU A N 1
ATOM 766 C CA . GLU A 1 93 ? 12.106 -2.447 -17.556 1.00 97.31 93 GLU A CA 1
ATOM 767 C C . GLU A 1 93 ? 11.635 -2.407 -16.097 1.00 97.31 93 GLU A C 1
ATOM 769 O O . GLU A 1 93 ? 10.525 -1.947 -15.821 1.00 97.31 93 GLU A O 1
ATOM 774 N N . ILE A 1 94 ? 12.480 -2.833 -15.158 1.00 97.75 94 ILE A N 1
ATOM 775 C CA .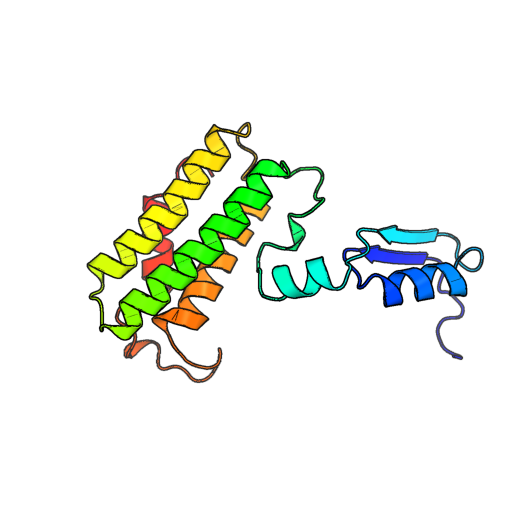 ILE A 1 94 ? 12.174 -2.759 -13.725 1.00 97.75 94 ILE A CA 1
ATOM 776 C C . ILE A 1 94 ? 12.061 -1.297 -13.281 1.00 97.75 94 ILE A C 1
ATOM 778 O O . ILE A 1 94 ? 11.084 -0.930 -12.627 1.00 97.75 94 ILE A O 1
ATOM 782 N N . GLU A 1 95 ? 13.009 -0.447 -13.688 1.00 98.31 95 GLU A N 1
ATOM 783 C CA . GLU A 1 95 ? 12.977 0.992 -13.400 1.00 98.31 95 GLU A CA 1
ATOM 784 C C . GLU A 1 95 ? 11.699 1.649 -13.943 1.00 98.31 95 GLU A C 1
ATOM 786 O O . GLU A 1 95 ? 11.089 2.469 -13.264 1.00 98.31 95 GLU A O 1
ATOM 791 N N . GLU A 1 96 ? 11.234 1.254 -15.130 1.00 98.62 96 GLU A N 1
ATOM 792 C CA . GLU A 1 96 ? 9.985 1.755 -15.711 1.00 98.62 96 GLU A CA 1
ATOM 793 C C . GLU A 1 96 ? 8.744 1.335 -14.900 1.00 98.62 96 GLU A C 1
ATOM 795 O O . GLU A 1 96 ? 7.826 2.137 -14.707 1.00 98.62 96 GLU A O 1
ATOM 800 N N . ILE A 1 97 ? 8.704 0.107 -14.372 1.00 98.75 97 ILE A N 1
ATOM 801 C CA . ILE A 1 97 ? 7.619 -0.333 -13.478 1.00 98.75 97 ILE A CA 1
ATOM 802 C C . ILE A 1 97 ? 7.613 0.500 -12.189 1.00 98.75 97 ILE A C 1
ATOM 804 O O . ILE A 1 97 ? 6.550 0.956 -11.758 1.00 98.75 97 ILE A O 1
ATOM 808 N N . VAL A 1 98 ? 8.787 0.749 -11.601 1.00 98.69 98 VAL A N 1
ATOM 809 C CA . VAL A 1 98 ? 8.926 1.595 -10.405 1.00 98.69 98 VAL A CA 1
ATOM 810 C C . VAL A 1 98 ? 8.524 3.039 -10.696 1.00 98.69 98 VAL A C 1
ATOM 812 O O . VAL A 1 98 ? 7.770 3.632 -9.927 1.00 98.69 98 VAL A O 1
ATOM 815 N N . ARG A 1 99 ? 8.911 3.587 -11.851 1.00 98.75 99 ARG A N 1
ATOM 816 C CA . ARG A 1 99 ? 8.535 4.943 -12.265 1.00 98.75 99 ARG A CA 1
ATOM 817 C C . ARG A 1 99 ? 7.013 5.089 -12.387 1.00 98.75 99 ARG A C 1
ATOM 819 O O . ARG A 1 99 ? 6.451 6.069 -11.900 1.00 98.75 99 ARG A O 1
ATOM 826 N N . ARG A 1 100 ? 6.317 4.088 -12.943 1.00 98.69 100 ARG A N 1
ATOM 827 C CA . ARG A 1 100 ? 4.839 4.058 -13.001 1.00 98.69 100 ARG A CA 1
ATOM 828 C C . ARG A 1 100 ? 4.182 3.956 -11.628 1.00 98.69 100 ARG A C 1
ATOM 830 O O . ARG A 1 100 ? 3.127 4.560 -11.419 1.00 98.69 100 ARG A O 1
ATOM 837 N N . TYR A 1 101 ? 4.774 3.193 -10.709 1.00 98.81 101 TYR A N 1
ATOM 838 C CA . TYR A 1 101 ? 4.313 3.129 -9.323 1.00 98.81 101 TYR A CA 1
ATOM 839 C C . TYR A 1 101 ? 4.372 4.520 -8.683 1.00 98.81 101 TYR A C 1
ATOM 841 O O . TYR A 1 101 ? 3.338 5.018 -8.242 1.00 98.81 101 TYR A O 1
ATOM 849 N N . THR A 1 102 ? 5.520 5.197 -8.742 1.00 98.75 102 THR A N 1
ATOM 850 C CA . THR A 1 102 ? 5.695 6.545 -8.174 1.00 98.75 102 THR A CA 1
ATOM 851 C C . THR A 1 102 ? 4.753 7.566 -8.811 1.00 98.75 102 THR A C 1
ATOM 853 O O . THR A 1 102 ? 4.040 8.276 -8.110 1.00 98.75 102 THR A O 1
ATOM 856 N N . GLN A 1 103 ? 4.636 7.573 -10.141 1.00 98.56 103 GLN A N 1
ATOM 857 C CA . GLN A 1 103 ? 3.708 8.462 -10.854 1.00 98.56 103 GLN A CA 1
ATOM 858 C C . GLN A 1 103 ? 2.238 8.228 -10.487 1.00 98.56 103 GLN A C 1
ATOM 860 O O . GLN A 1 103 ? 1.411 9.133 -10.612 1.00 98.56 103 GLN A O 1
ATOM 865 N N . SER A 1 104 ? 1.878 7.013 -10.066 1.00 98.38 104 SER A N 1
ATOM 866 C CA . SER A 1 104 ? 0.530 6.747 -9.568 1.00 98.38 104 SER A CA 1
ATOM 867 C C . SER A 1 104 ? 0.279 7.492 -8.259 1.00 98.38 104 SER A C 1
ATOM 869 O O . SER A 1 104 ? -0.816 8.015 -8.085 1.00 98.38 104 SER A O 1
ATOM 871 N N . PHE A 1 105 ? 1.288 7.618 -7.393 1.00 98.44 105 PHE A N 1
ATOM 872 C CA . PHE A 1 105 ? 1.200 8.422 -6.174 1.00 98.44 105 PHE A CA 1
ATOM 873 C C . PHE A 1 105 ? 1.239 9.926 -6.449 1.00 98.44 105 PHE A C 1
ATOM 875 O O . PHE A 1 105 ? 0.431 10.620 -5.848 1.00 98.44 105 PHE A O 1
ATOM 882 N N . ASN A 1 106 ? 2.005 10.425 -7.433 1.00 98.38 106 ASN A N 1
ATOM 883 C CA . ASN A 1 106 ? 1.902 11.835 -7.865 1.00 98.38 106 ASN A CA 1
ATOM 884 C C . ASN A 1 106 ? 0.452 12.200 -8.223 1.00 98.38 106 ASN A C 1
ATOM 886 O O . ASN A 1 106 ? -0.098 13.177 -7.727 1.00 98.38 106 ASN A O 1
ATOM 890 N N . LYS A 1 107 ? -0.207 11.352 -9.027 1.00 97.75 107 LYS A N 1
ATOM 891 C CA . LYS A 1 107 ? -1.610 11.548 -9.431 1.00 97.75 107 LYS A CA 1
ATOM 892 C C . LYS A 1 107 ? -2.590 11.466 -8.266 1.00 97.75 107 LYS A C 1
ATOM 894 O O . LYS A 1 107 ? -3.658 12.067 -8.341 1.00 97.75 107 LYS A O 1
ATOM 899 N N . LEU A 1 108 ? -2.291 10.656 -7.251 1.00 96.94 108 LEU A N 1
ATOM 900 C CA . LEU A 1 108 ? -3.110 10.600 -6.045 1.00 96.94 108 LEU A CA 1
ATOM 901 C C . LEU A 1 108 ? -2.908 11.861 -5.211 1.00 96.94 108 LEU A C 1
ATOM 903 O O . LEU A 1 108 ? -3.904 12.440 -4.800 1.00 96.94 108 LEU A O 1
ATOM 907 N N . ASN A 1 109 ? -1.666 12.306 -5.029 1.00 97.31 109 ASN A N 1
ATOM 908 C CA . ASN A 1 109 ? -1.346 13.513 -4.277 1.00 97.31 109 ASN A CA 1
ATOM 909 C C . ASN A 1 109 ? -2.038 14.746 -4.869 1.00 97.31 109 ASN A C 1
ATOM 911 O O . ASN A 1 109 ? -2.791 15.424 -4.180 1.00 97.31 109 ASN A O 1
ATOM 915 N N . ASP A 1 110 ? -1.872 14.956 -6.177 1.00 96.38 110 ASP A N 1
ATOM 916 C CA . ASP A 1 110 ? -2.493 16.056 -6.927 1.00 96.38 110 ASP A CA 1
ATOM 917 C C . ASP A 1 110 ? -4.028 16.013 -6.851 1.00 96.38 110 ASP A C 1
ATOM 919 O O . ASP A 1 110 ? -4.703 17.019 -6.648 1.00 96.38 110 ASP A O 1
ATOM 923 N N . ARG A 1 111 ? -4.611 14.813 -6.948 1.00 96.38 111 ARG A N 1
ATOM 924 C CA . ARG A 1 111 ? -6.067 14.635 -6.883 1.00 96.38 111 ARG A CA 1
ATOM 925 C C . ARG A 1 111 ? -6.655 14.922 -5.502 1.00 96.38 111 ARG A C 1
ATOM 927 O O . ARG A 1 111 ? -7.830 15.279 -5.426 1.00 96.38 111 ARG A O 1
ATOM 934 N N . TYR A 1 112 ? -5.900 14.665 -4.442 1.00 93.94 112 TYR A N 1
ATOM 935 C CA . TYR A 1 112 ? -6.396 14.618 -3.069 1.00 93.94 112 TYR A CA 1
ATOM 936 C C . TYR A 1 112 ? -5.697 15.649 -2.177 1.00 93.94 112 TYR A C 1
ATOM 938 O O . TYR A 1 112 ? -5.299 15.323 -1.066 1.00 93.94 112 TYR A O 1
ATOM 946 N N . GLU A 1 113 ? -5.581 16.884 -2.673 1.00 90.25 113 GLU A N 1
ATOM 947 C CA . GLU A 1 113 ? -5.151 18.060 -1.896 1.00 90.25 113 GLU A CA 1
ATOM 948 C C . GLU A 1 113 ? -3.787 17.896 -1.206 1.00 90.25 113 GLU A C 1
ATOM 950 O O . GLU A 1 113 ? -3.599 18.345 -0.083 1.00 90.25 113 GLU A O 1
ATOM 955 N N . GLU A 1 114 ? -2.829 17.263 -1.888 1.00 92.00 114 GLU A N 1
ATOM 956 C CA . GLU A 1 114 ? -1.450 17.106 -1.405 1.00 92.00 114 GLU A CA 1
ATOM 957 C C . GLU A 1 114 ? -1.329 16.332 -0.071 1.00 92.00 114 GLU A C 1
ATOM 959 O O . GLU A 1 114 ? -0.470 16.630 0.751 1.00 92.00 114 GLU A O 1
ATOM 964 N N . PHE A 1 115 ? -2.165 15.304 0.138 1.00 95.38 115 PHE A N 1
ATOM 965 C CA . PHE A 1 115 ? -2.178 14.500 1.374 1.00 95.38 115 PHE A CA 1
ATOM 966 C C . PHE A 1 115 ? -0.908 13.671 1.653 1.00 95.38 115 PHE A C 1
ATOM 968 O O . PHE A 1 115 ? -0.814 13.061 2.712 1.00 95.38 115 PHE A O 1
ATOM 975 N N . ILE A 1 116 ? 0.026 13.532 0.711 1.00 97.81 116 ILE A N 1
ATOM 976 C CA . ILE A 1 116 ? 1.247 12.753 0.937 1.00 97.81 116 ILE A CA 1
ATOM 977 C C . ILE A 1 116 ? 2.270 13.650 1.632 1.00 97.81 116 ILE A C 1
ATOM 979 O O . ILE A 1 116 ? 2.983 14.415 0.983 1.00 97.81 116 ILE A O 1
ATOM 983 N N . GLU A 1 117 ? 2.361 13.520 2.954 1.00 95.81 117 GLU A N 1
ATOM 984 C CA . GLU A 1 117 ? 3.379 14.183 3.759 1.00 95.81 117 GLU A CA 1
ATOM 985 C C . GLU A 1 117 ? 4.563 13.238 4.037 1.00 95.81 117 GLU A C 1
ATOM 987 O O . GLU A 1 117 ? 4.869 12.317 3.275 1.00 95.81 117 GLU A O 1
ATOM 992 N N . THR A 1 118 ? 5.303 13.494 5.118 1.00 96.00 118 THR A N 1
ATOM 993 C CA . THR A 1 118 ? 6.506 12.728 5.460 1.00 96.00 118 THR A CA 1
ATOM 994 C C . THR A 1 118 ? 6.179 11.277 5.802 1.00 96.00 118 THR A C 1
ATOM 996 O O . THR A 1 118 ? 6.874 10.391 5.306 1.00 96.00 118 THR A O 1
ATOM 999 N N . GLU A 1 119 ? 5.125 11.032 6.586 1.00 96.94 119 GLU A N 1
ATOM 1000 C CA 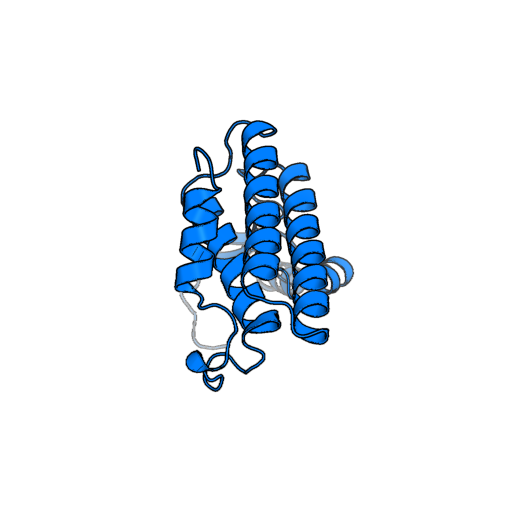. GLU A 1 119 ? 4.733 9.676 6.996 1.00 96.94 119 GLU A CA 1
ATOM 1001 C C . GLU A 1 119 ? 4.235 8.863 5.792 1.00 96.94 119 GLU A C 1
ATOM 1003 O O . GLU A 1 119 ? 4.713 7.756 5.541 1.00 96.94 119 GLU A O 1
ATOM 1008 N N . GLU A 1 120 ? 3.368 9.440 4.959 1.00 98.19 120 GLU A N 1
ATOM 1009 C CA . GLU A 1 120 ? 2.840 8.761 3.776 1.00 98.19 120 GLU A CA 1
ATOM 1010 C C . GLU A 1 120 ? 3.931 8.511 2.732 1.00 98.19 120 GLU A C 1
ATOM 1012 O O . GLU A 1 120 ? 3.948 7.448 2.104 1.00 98.19 120 GLU A O 1
ATOM 1017 N N . ARG A 1 121 ? 4.871 9.449 2.542 1.00 98.12 121 ARG A N 1
ATOM 1018 C CA . ARG A 1 121 ? 6.035 9.216 1.676 1.00 98.12 121 ARG A CA 1
ATOM 1019 C C . ARG A 1 121 ? 6.836 8.019 2.180 1.00 98.12 121 ARG A C 1
ATOM 1021 O O . ARG A 1 121 ? 7.176 7.145 1.381 1.00 98.12 121 ARG A O 1
ATOM 1028 N N . GLU A 1 122 ? 7.155 7.973 3.471 1.00 98.25 122 GLU A N 1
ATOM 1029 C CA . GLU A 1 122 ? 7.908 6.862 4.060 1.00 98.25 122 GLU A CA 1
ATOM 1030 C C . GLU A 1 122 ? 7.174 5.531 3.866 1.00 98.25 122 GLU A C 1
ATOM 1032 O O . GLU A 1 122 ? 7.779 4.563 3.400 1.00 98.25 122 GLU A O 1
ATOM 1037 N N . ASP A 1 123 ? 5.859 5.499 4.081 1.00 98.38 123 ASP A N 1
ATOM 1038 C CA . ASP A 1 123 ? 5.023 4.327 3.817 1.00 98.38 123 ASP A CA 1
ATOM 1039 C C . ASP A 1 123 ? 5.085 3.867 2.353 1.00 98.38 123 ASP A C 1
ATOM 1041 O O . ASP A 1 123 ? 5.189 2.668 2.074 1.00 98.38 123 ASP A O 1
ATOM 1045 N N . ILE A 1 124 ? 5.049 4.800 1.396 1.00 98.62 124 ILE A N 1
ATOM 1046 C CA . ILE A 1 124 ? 5.130 4.499 -0.042 1.00 98.62 124 ILE A CA 1
ATOM 1047 C C . ILE A 1 124 ? 6.492 3.897 -0.405 1.00 98.62 124 ILE A C 1
ATOM 1049 O O . ILE A 1 124 ? 6.549 2.946 -1.197 1.00 98.62 124 ILE A O 1
ATOM 1053 N N . PHE A 1 125 ? 7.577 4.424 0.167 1.00 98.38 125 PHE A N 1
ATOM 1054 C CA . PHE A 1 125 ? 8.935 3.912 -0.031 1.00 98.38 125 PHE A CA 1
ATOM 1055 C C . PHE A 1 125 ? 9.125 2.542 0.627 1.00 98.38 125 PHE A C 1
ATOM 1057 O O . PHE A 1 125 ? 9.669 1.636 -0.008 1.00 98.38 125 PHE A O 1
ATOM 1064 N N . LEU A 1 126 ? 8.619 2.344 1.846 1.00 98.00 126 LEU A N 1
ATOM 1065 C CA . LEU A 1 126 ? 8.640 1.053 2.538 1.00 98.00 126 LEU A CA 1
ATOM 1066 C C . LEU A 1 126 ? 7.803 0.001 1.801 1.00 98.00 126 LEU A C 1
ATOM 1068 O O . LEU A 1 126 ? 8.211 -1.156 1.681 1.00 98.00 126 LEU A O 1
ATOM 1072 N N . ALA A 1 127 ? 6.662 0.392 1.231 1.00 98.31 127 ALA A N 1
ATOM 1073 C CA . ALA A 1 127 ? 5.868 -0.483 0.381 1.00 98.31 127 ALA A CA 1
ATOM 1074 C C . ALA A 1 127 ? 6.636 -0.896 -0.888 1.00 98.31 127 ALA A C 1
ATOM 1076 O O . ALA A 1 127 ? 6.600 -2.072 -1.256 1.00 98.31 127 ALA A O 1
ATOM 1077 N N . MET A 1 128 ? 7.382 0.012 -1.530 1.00 98.44 128 MET A N 1
ATOM 1078 C CA . MET A 1 128 ? 8.251 -0.352 -2.658 1.00 98.44 128 MET A CA 1
ATOM 1079 C C . MET A 1 128 ? 9.421 -1.241 -2.226 1.00 98.44 128 MET A C 1
ATOM 1081 O O . MET A 1 128 ? 9.716 -2.220 -2.907 1.00 98.44 128 MET A O 1
ATOM 1085 N N . GLN A 1 129 ? 10.053 -0.969 -1.084 1.00 96.31 129 GLN A N 1
ATOM 1086 C CA . GLN A 1 129 ? 11.086 -1.847 -0.534 1.00 96.31 129 GLN A CA 1
ATOM 1087 C C . GLN A 1 129 ? 10.543 -3.270 -0.344 1.00 96.31 129 GLN A C 1
ATOM 1089 O O . GLN A 1 129 ? 11.184 -4.239 -0.751 1.00 96.31 129 GLN A O 1
ATOM 1094 N N . ARG A 1 130 ? 9.319 -3.407 0.177 1.00 95.19 130 ARG A N 1
ATOM 1095 C CA . ARG A 1 130 ? 8.672 -4.714 0.311 1.00 95.19 130 ARG A CA 1
ATOM 1096 C C . ARG A 1 130 ? 8.482 -5.409 -1.039 1.00 95.19 130 ARG A C 1
ATOM 1098 O O . ARG A 1 130 ? 8.700 -6.612 -1.144 1.00 95.19 130 ARG A O 1
ATOM 1105 N N . LEU A 1 131 ? 8.098 -4.668 -2.081 1.00 96.25 131 LEU A N 1
ATOM 1106 C CA . LEU A 1 131 ? 7.995 -5.206 -3.443 1.00 96.25 131 LEU A CA 1
ATOM 1107 C C . LEU A 1 131 ? 9.353 -5.644 -3.994 1.00 96.25 131 LEU A C 1
ATOM 1109 O O . LEU A 1 131 ? 9.436 -6.693 -4.631 1.00 96.25 131 LEU A O 1
ATOM 1113 N N . TYR A 1 132 ? 10.404 -4.862 -3.746 1.00 95.06 132 TYR A N 1
ATOM 1114 C CA . TYR A 1 132 ? 11.771 -5.192 -4.134 1.00 95.06 132 TYR A CA 1
ATOM 1115 C C . TYR A 1 132 ? 12.222 -6.512 -3.502 1.00 95.06 132 TYR A C 1
ATOM 1117 O O . TYR A 1 132 ? 12.653 -7.421 -4.211 1.00 95.06 132 TYR A O 1
ATOM 1125 N N . GLU A 1 133 ? 12.049 -6.652 -2.189 1.00 91.69 133 GLU A N 1
ATOM 1126 C CA . GLU A 1 133 ? 12.406 -7.862 -1.446 1.00 91.69 133 GLU A CA 1
ATOM 1127 C C . GLU A 1 133 ? 11.650 -9.092 -1.962 1.00 91.69 133 GLU A C 1
ATOM 1129 O O . GLU A 1 133 ? 12.249 -10.129 -2.244 1.00 91.69 133 GLU A O 1
ATOM 1134 N N . GLU A 1 134 ? 10.332 -8.969 -2.131 1.00 91.56 134 GLU A N 1
ATOM 1135 C CA . GLU A 1 134 ? 9.477 -10.093 -2.513 1.00 91.56 134 GLU A CA 1
ATOM 1136 C C . GLU A 1 134 ? 9.622 -10.497 -3.984 1.00 91.56 134 GLU A C 1
ATOM 1138 O O . GLU A 1 134 ? 9.556 -11.684 -4.301 1.00 91.56 134 GLU A O 1
ATOM 1143 N N . CYS A 1 135 ? 9.770 -9.530 -4.893 1.00 93.31 135 CYS A N 1
ATOM 1144 C CA . CYS A 1 135 ? 9.686 -9.791 -6.331 1.00 93.31 135 CYS A CA 1
ATOM 1145 C C . CYS A 1 135 ? 11.060 -9.874 -6.994 1.00 93.31 135 CYS A C 1
ATOM 1147 O O . CYS A 1 135 ? 11.279 -10.766 -7.814 1.00 93.31 135 CYS A O 1
ATOM 1149 N N . ILE A 1 136 ? 11.955 -8.933 -6.673 1.00 91.44 136 ILE A N 1
ATOM 1150 C CA . ILE A 1 136 ? 13.234 -8.738 -7.373 1.00 91.44 136 ILE A CA 1
ATOM 1151 C C . ILE A 1 136 ? 14.329 -9.566 -6.714 1.00 91.44 136 ILE A C 1
ATOM 1153 O O . ILE A 1 136 ? 15.066 -10.273 -7.394 1.00 91.44 136 ILE A O 1
ATOM 1157 N N . LEU A 1 137 ? 14.418 -9.488 -5.390 1.00 88.06 137 LEU A N 1
ATOM 1158 C CA . LEU A 1 137 ? 15.480 -10.128 -4.631 1.00 88.06 137 LEU A CA 1
ATOM 1159 C C . LEU A 1 137 ? 15.222 -11.636 -4.411 1.00 88.06 137 LEU A C 1
ATOM 1161 O O . LEU A 1 137 ? 16.171 -12.408 -4.314 1.00 88.06 137 LEU A O 1
ATOM 1165 N N . GLN A 1 138 ? 13.950 -12.060 -4.383 1.00 71.81 138 GLN A N 1
ATOM 1166 C CA . GLN A 1 138 ? 13.500 -13.464 -4.311 1.00 71.81 138 GLN A CA 1
ATOM 1167 C C . GLN A 1 138 ? 14.167 -14.316 -3.213 1.00 71.81 138 GLN A C 1
ATOM 1169 O O . GLN A 1 138 ? 14.416 -15.507 -3.400 1.00 71.81 138 GLN A O 1
ATOM 1174 N N . GLY A 1 139 ? 14.420 -13.740 -2.037 1.00 57.97 139 GLY A N 1
ATOM 1175 C CA . GLY A 1 139 ? 14.876 -14.498 -0.873 1.00 57.97 139 GLY A CA 1
ATOM 1176 C C . GLY A 1 139 ? 14.285 -13.969 0.425 1.00 57.97 139 GLY A C 1
ATOM 1177 O O . GLY A 1 139 ? 13.728 -12.874 0.476 1.00 57.97 139 GLY A O 1
ATOM 1178 N N . GLU A 1 140 ? 14.386 -14.764 1.491 1.00 52.28 140 GLU A N 1
ATOM 1179 C CA . GLU A 1 140 ? 14.087 -14.265 2.833 1.00 52.28 140 GLU A CA 1
ATOM 1180 C C . GLU A 1 140 ? 14.983 -13.049 3.118 1.00 52.28 140 GLU A C 1
ATOM 1182 O O . GLU A 1 140 ? 16.149 -13.050 2.723 1.00 52.28 140 GLU A O 1
ATOM 1187 N N . TYR A 1 141 ? 14.441 -12.040 3.815 1.00 49.50 141 TYR A N 1
ATOM 1188 C CA . TYR A 1 141 ? 15.018 -10.711 4.130 1.00 49.50 141 TYR A CA 1
ATOM 1189 C C . TYR A 1 141 ? 16.498 -10.714 4.598 1.00 49.50 141 TYR A C 1
ATOM 1191 O O . TYR A 1 141 ? 17.151 -9.678 4.619 1.00 49.50 141 TYR A O 1
ATOM 1199 N N . TRP A 1 142 ? 17.049 -11.883 4.944 1.00 48.62 142 TRP A N 1
ATOM 1200 C CA . TRP A 1 142 ? 18.398 -12.093 5.472 1.00 48.62 142 TRP A CA 1
ATOM 1201 C C . TRP A 1 142 ? 19.304 -13.022 4.642 1.00 48.62 142 TRP A C 1
ATOM 1203 O O . TRP A 1 142 ? 20.434 -13.269 5.056 1.00 48.62 142 TRP A O 1
ATOM 1213 N N . GLN A 1 143 ? 18.836 -13.587 3.523 1.00 49.16 143 GLN A N 1
ATOM 1214 C CA . GLN A 1 143 ? 19.548 -14.659 2.799 1.00 49.16 143 GLN A CA 1
ATOM 1215 C C . GLN A 1 143 ? 19.802 -14.376 1.317 1.00 49.16 143 GLN A C 1
ATOM 1217 O O . GLN A 1 143 ? 20.527 -15.130 0.671 1.00 49.16 143 GLN A O 1
ATOM 1222 N N . ALA A 1 144 ? 19.209 -13.327 0.759 1.00 58.28 144 ALA A N 1
ATOM 1223 C CA . ALA A 1 144 ? 19.340 -13.067 -0.661 1.00 58.28 144 ALA A CA 1
ATOM 1224 C C . ALA A 1 144 ? 20.640 -12.329 -1.006 1.00 58.28 144 ALA A C 1
ATOM 1226 O O . ALA A 1 144 ? 21.012 -11.350 -0.357 1.00 58.28 144 ALA A O 1
ATOM 1227 N N . ASP A 1 145 ? 21.313 -12.787 -2.062 1.00 62.91 145 ASP A N 1
ATOM 1228 C CA . ASP A 1 145 ? 22.503 -12.128 -2.590 1.00 62.91 145 ASP A CA 1
ATOM 1229 C C . ASP A 1 145 ? 22.104 -10.879 -3.382 1.00 62.91 145 ASP A C 1
ATOM 1231 O O . ASP A 1 145 ? 21.676 -10.949 -4.536 1.00 62.91 145 ASP A O 1
ATOM 1235 N N . VAL A 1 146 ? 22.274 -9.717 -2.755 1.00 63.09 146 VAL A N 1
ATOM 1236 C CA . VAL A 1 146 ? 22.014 -8.404 -3.363 1.00 63.09 146 VAL A CA 1
ATOM 1237 C C . VAL A 1 146 ? 22.835 -8.146 -4.632 1.00 63.09 146 VAL A C 1
ATOM 1239 O O . VAL A 1 146 ? 22.452 -7.289 -5.422 1.00 63.09 146 VAL A O 1
ATOM 1242 N N . ASN A 1 147 ? 23.929 -8.884 -4.860 1.00 66.38 147 ASN A N 1
ATOM 1243 C CA . ASN A 1 147 ? 24.768 -8.739 -6.053 1.00 66.38 147 ASN A CA 1
ATOM 1244 C C . ASN A 1 147 ? 24.249 -9.537 -7.258 1.00 66.38 147 ASN A C 1
ATOM 1246 O O . ASN A 1 147 ? 24.722 -9.326 -8.373 1.00 66.38 147 ASN A O 1
ATOM 1250 N N . ALA A 1 148 ? 23.298 -10.453 -7.048 1.00 72.44 148 ALA A N 1
ATOM 1251 C CA . ALA A 1 148 ? 22.668 -11.229 -8.115 1.00 72.44 148 ALA A CA 1
ATOM 1252 C C . ALA A 1 148 ? 21.406 -10.551 -8.682 1.00 72.44 148 ALA A C 1
ATOM 1254 O O . ALA A 1 148 ? 20.903 -10.966 -9.728 1.00 72.44 148 ALA A O 1
ATOM 1255 N N . ALA A 1 149 ? 20.887 -9.521 -8.005 1.00 82.94 149 ALA A N 1
ATOM 1256 C CA . ALA A 1 149 ? 19.709 -8.789 -8.447 1.00 82.94 149 ALA A CA 1
ATOM 1257 C C . ALA A 1 149 ? 20.025 -7.901 -9.671 1.00 82.94 149 ALA A C 1
ATOM 1259 O O . ALA A 1 149 ? 21.096 -7.297 -9.739 1.00 82.94 149 ALA A O 1
ATOM 1260 N N . PRO A 1 150 ? 19.091 -7.763 -10.633 1.00 87.25 150 PRO A N 1
ATOM 1261 C CA . PRO A 1 150 ? 19.284 -6.925 -11.824 1.00 87.25 150 PRO A CA 1
ATOM 1262 C C . PRO A 1 150 ? 19.346 -5.418 -11.517 1.00 87.25 150 PRO A C 1
ATOM 1264 O O . PRO A 1 150 ? 19.772 -4.629 -12.360 1.00 87.25 150 PRO A O 1
ATOM 1267 N N . VAL A 1 151 ? 18.890 -5.018 -10.331 1.00 92.50 151 VAL A N 1
ATOM 1268 C CA . VAL A 1 151 ? 18.912 -3.651 -9.807 1.00 92.50 151 VAL A CA 1
ATOM 1269 C C . VAL A 1 151 ? 18.977 -3.724 -8.284 1.00 92.50 151 VAL A C 1
ATOM 1271 O O . VAL A 1 151 ? 18.437 -4.659 -7.695 1.00 92.50 151 VAL A O 1
ATOM 1274 N N . THR A 1 152 ? 19.632 -2.760 -7.646 1.00 93.25 152 THR A N 1
ATOM 1275 C CA . THR A 1 152 ? 19.729 -2.659 -6.182 1.00 93.25 152 THR A CA 1
ATOM 1276 C C . THR A 1 152 ? 18.592 -1.822 -5.586 1.00 93.25 152 THR A C 1
ATOM 1278 O O . THR A 1 152 ? 17.993 -0.989 -6.265 1.00 93.25 152 THR A O 1
ATOM 1281 N N . LEU A 1 153 ? 18.322 -1.969 -4.282 1.00 93.31 153 LEU A N 1
ATOM 1282 C CA . LEU A 1 153 ? 17.312 -1.153 -3.590 1.00 93.31 153 LEU A CA 1
ATOM 1283 C C . LEU A 1 153 ? 17.629 0.352 -3.642 1.00 93.31 153 LEU A C 1
ATOM 1285 O O . LEU A 1 153 ? 16.727 1.161 -3.832 1.00 93.31 153 LEU A O 1
ATOM 1289 N N . SER A 1 154 ? 18.905 0.736 -3.527 1.00 94.44 154 SER A N 1
ATOM 1290 C CA . SER A 1 154 ? 19.303 2.147 -3.629 1.00 94.44 154 SER A CA 1
ATOM 1291 C C . SER A 1 154 ? 19.018 2.724 -5.014 1.00 94.44 154 SER A C 1
ATOM 1293 O O . SER A 1 154 ? 18.639 3.885 -5.118 1.00 94.44 154 SER A O 1
ATOM 1295 N N . GLU A 1 155 ? 19.178 1.936 -6.078 1.00 95.88 155 GLU A N 1
ATOM 1296 C CA . GLU A 1 155 ? 18.818 2.368 -7.430 1.00 95.88 155 GLU A CA 1
ATOM 1297 C C . GLU A 1 155 ? 17.302 2.496 -7.593 1.00 95.88 155 GLU A C 1
ATOM 1299 O O . GLU A 1 155 ? 16.844 3.459 -8.202 1.00 95.88 155 GLU A O 1
ATOM 1304 N N . ILE A 1 156 ? 16.518 1.594 -6.989 1.00 97.44 156 ILE A N 1
ATOM 1305 C CA . ILE A 1 156 ? 15.056 1.726 -6.929 1.00 97.44 156 ILE A CA 1
ATOM 1306 C C . ILE A 1 156 ? 14.646 3.028 -6.231 1.00 97.44 156 ILE A C 1
ATOM 1308 O O . ILE A 1 156 ? 13.809 3.756 -6.764 1.00 97.44 156 ILE A O 1
ATOM 1312 N N . TRP A 1 157 ? 15.245 3.356 -5.083 1.00 97.69 157 TRP A N 1
ATOM 1313 C CA . TRP A 1 157 ? 14.969 4.617 -4.388 1.00 97.69 157 TRP A CA 1
ATOM 1314 C C . TRP A 1 157 ? 15.352 5.838 -5.217 1.00 97.69 157 TRP A C 1
ATOM 1316 O O . TRP A 1 157 ? 14.541 6.751 -5.319 1.00 97.69 157 TRP A O 1
ATOM 1326 N N . ASN A 1 158 ? 16.500 5.820 -5.899 1.00 98.00 158 ASN A N 1
ATOM 1327 C CA . ASN A 1 158 ? 16.883 6.912 -6.797 1.00 98.00 158 ASN A CA 1
ATOM 1328 C C . ASN A 1 158 ? 15.843 7.121 -7.911 1.00 98.00 158 ASN A C 1
ATOM 1330 O O . ASN A 1 158 ? 15.464 8.253 -8.193 1.00 98.00 158 ASN A O 1
ATOM 1334 N N . VAL A 1 159 ? 15.322 6.043 -8.512 1.00 98.50 159 VAL A N 1
ATOM 1335 C CA . VAL A 1 159 ? 14.250 6.143 -9.519 1.00 98.50 159 VAL A CA 1
ATOM 1336 C C . VAL A 1 159 ? 12.979 6.744 -8.925 1.00 98.50 159 VAL A C 1
ATOM 1338 O O . VAL A 1 159 ? 12.309 7.532 -9.594 1.00 98.50 159 VAL A O 1
ATOM 1341 N N . MET A 1 160 ? 12.627 6.384 -7.687 1.00 98.50 160 MET A N 1
ATOM 1342 C CA . MET A 1 160 ? 11.485 6.986 -7.001 1.00 98.50 160 MET A CA 1
ATOM 1343 C C . MET A 1 160 ? 11.715 8.472 -6.717 1.00 98.50 160 MET A C 1
ATOM 1345 O O . MET A 1 160 ? 10.828 9.265 -7.011 1.00 98.50 160 MET A O 1
ATOM 1349 N N . ASP A 1 161 ? 12.887 8.856 -6.214 1.00 98.06 161 ASP A N 1
ATOM 1350 C CA . ASP A 1 161 ? 13.249 10.250 -5.938 1.00 98.06 161 ASP A CA 1
ATOM 1351 C C . ASP A 1 161 ? 13.265 11.118 -7.201 1.00 98.06 161 ASP A C 1
ATOM 1353 O O . ASP A 1 161 ? 12.813 12.258 -7.172 1.00 98.06 161 ASP A O 1
ATOM 1357 N N . GLU A 1 162 ? 13.727 10.583 -8.331 1.00 97.75 162 GLU A N 1
ATOM 1358 C CA . GLU A 1 162 ? 13.679 11.279 -9.621 1.00 97.75 162 GLU A CA 1
ATOM 1359 C C . GLU A 1 162 ? 12.255 11.451 -10.163 1.00 97.75 162 GLU A C 1
ATOM 1361 O O . GLU A 1 162 ? 11.998 12.349 -10.965 1.00 97.75 162 GLU A O 1
ATOM 1366 N N . ALA A 1 163 ? 11.356 10.523 -9.831 1.00 97.62 163 ALA A N 1
ATOM 1367 C CA . ALA A 1 163 ? 10.019 10.449 -10.409 1.00 97.62 163 ALA A CA 1
ATOM 1368 C C . ALA A 1 163 ? 8.935 11.084 -9.535 1.00 97.62 163 ALA A C 1
ATOM 1370 O O . ALA A 1 163 ? 7.866 11.414 -10.058 1.00 97.62 163 ALA A O 1
ATOM 1371 N N . ARG A 1 164 ? 9.166 11.198 -8.225 1.00 95.75 164 ARG A N 1
ATOM 1372 C CA . ARG A 1 164 ? 8.228 11.841 -7.306 1.00 95.75 164 ARG A CA 1
ATOM 1373 C C . ARG A 1 164 ? 8.235 13.348 -7.523 1.00 95.75 164 ARG A C 1
ATOM 1375 O O . ARG A 1 164 ? 9.236 13.935 -7.925 1.00 95.75 164 ARG A O 1
ATOM 1382 N N . GLU A 1 165 ? 7.081 13.952 -7.294 1.00 93.31 165 GLU A N 1
ATOM 1383 C CA . GLU A 1 165 ? 6.898 15.399 -7.388 1.00 93.31 165 GLU A CA 1
ATOM 1384 C C . GLU A 1 165 ? 6.967 16.002 -5.977 1.00 93.31 165 GLU A C 1
ATOM 1386 O O . GLU A 1 165 ? 7.854 15.654 -5.202 1.00 93.31 165 GLU A O 1
ATOM 1391 N N . ASN A 1 166 ? 6.061 16.913 -5.629 1.00 83.19 166 ASN A N 1
ATOM 1392 C CA . ASN A 1 166 ? 6.079 17.650 -4.366 1.00 83.19 166 ASN A CA 1
ATOM 1393 C C . ASN A 1 166 ? 5.609 16.805 -3.158 1.00 83.19 166 ASN A C 1
ATOM 1395 O O . ASN A 1 166 ? 4.744 17.252 -2.413 1.00 83.19 166 ASN A O 1
ATOM 1399 N N . TRP A 1 167 ? 6.137 15.591 -2.982 1.00 90.50 167 TRP A N 1
ATOM 1400 C CA . TRP A 1 167 ? 5.935 14.753 -1.793 1.00 90.50 167 TRP A CA 1
ATOM 1401 C C . TRP A 1 167 ? 7.187 13.945 -1.466 1.00 90.50 167 TRP A C 1
ATOM 1403 O O . TRP A 1 167 ? 7.807 13.375 -2.393 1.00 90.50 167 TRP A O 1
#

Secondary structure (DSSP, 8-state):
--S-TT--EEEE-S-BHHHHHHHHHHHTTTSSEEEE---B-HHHHHHHTT-TTGGGTT-SSS-HHHHHHHHHHHHHHHHHHHHHHHTT--HHHHHHHHHHHHHHHHHHHHHTTT---HHHHHHHHHHHHHHIIIIII-S-TTT--TTSSSS-HHHHHHHHHHH----

Sequence (167 aa):
MEGLQELRELDFDSVPKEAGLYLKKHWKGRLDRLSVTHLRDKGWLRDNLENPLRHWDGNEFIPEAAYRSAKKCYKDTKKLLTEAMGRAADRKEIEEIVRRYTQSFNKLNDRYEEFIETEEREDIFLAMQRLYEECILQGEYWQADVNAAPVTLSEIWNVMDEARENW

Radius of gyration: 19.73 Å; chains: 1; bounding box: 42×33×57 Å

pLDDT: mean 91.93, std 10.97, range [47.41, 98.81]